Protein AF-A0A537R650-F1 (afdb_monomer)

Mean predicted aligned error: 12.52 Å

Foldseek 3Di:
DDDDPDDDQPDPVSVPDPDPDDPPPDPDVVCVDPVNVVVVVVVVVVVVVVVVVVVCVVVLVCLLPDDFPDP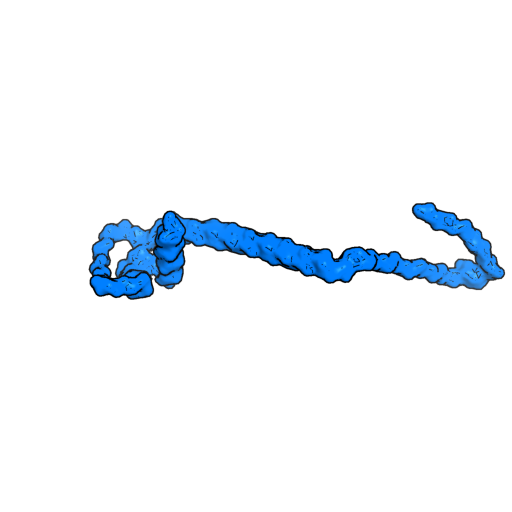DDDDFDDDPPDDLQSVLVSCVVVRVHDPCSPSSVVNVVVVVVD

pLDDT: mean 83.57, std 11.67, range [43.47, 98.38]

Sequence (114 aa):
MSERPPISPRSPRAALEPEQLPPPPKRSKRARNPFVVVGNAIITLILVLMIGAGGAYIYGKQKIEAPGPLQEERIVNIPARAGMTDIADALQREGVIDNNRWAFIGAVLALKAR

Radius of gyration: 33.85 Å; Cα contacts (8 Å, |Δi|>4): 39; chains: 1; bounding box: 56×43×91 Å

Solvent-accessible surface area (backbone atoms only — not comparable to full-atom values): 7302 Å² total; per-residue (Å²): 135,84,82,71,78,84,75,78,62,92,41,81,70,59,67,71,49,80,79,80,75,78,77,78,80,79,77,65,70,72,78,67,35,66,69,56,51,52,50,51,51,51,54,49,50,52,51,52,49,50,52,50,50,52,52,50,50,54,53,50,50,54,64,68,72,44,85,65,73,55,88,64,96,76,93,78,91,76,66,87,88,60,49,72,66,55,48,35,52,52,36,36,75,70,45,53,40,62,102,46,54,64,58,55,50,51,47,53,53,56,61,69,74,107

Structure (mmCIF, N/CA/C/O backbone):
data_AF-A0A537R650-F1
#
_entry.id   AF-A0A537R650-F1
#
loop_
_atom_site.group_PDB
_atom_site.id
_atom_site.type_symbol
_atom_site.label_atom_id
_atom_site.label_alt_id
_atom_site.label_comp_id
_atom_site.label_asym_id
_atom_site.label_entity_id
_atom_site.label_seq_id
_atom_site.pdbx_PDB_ins_code
_atom_site.Cartn_x
_atom_site.Cartn_y
_atom_site.Cartn_z
_atom_site.occupancy
_atom_site.B_iso_or_equiv
_atom_site.auth_seq_id
_atom_site.auth_comp_id
_atom_site.auth_asym_id
_atom_site.auth_atom_id
_atom_site.pdbx_PDB_model_num
ATOM 1 N N . MET A 1 1 ? 31.134 20.135 -37.425 1.00 43.47 1 MET A N 1
ATOM 2 C CA . MET A 1 1 ? 30.457 20.723 -38.596 1.00 43.47 1 MET A CA 1
ATOM 3 C C . MET A 1 1 ? 31.438 20.640 -39.745 1.00 43.47 1 MET A C 1
ATOM 5 O O . MET A 1 1 ? 32.418 21.365 -39.738 1.00 43.47 1 MET A O 1
ATOM 9 N N . SER A 1 2 ? 31.274 19.655 -40.626 1.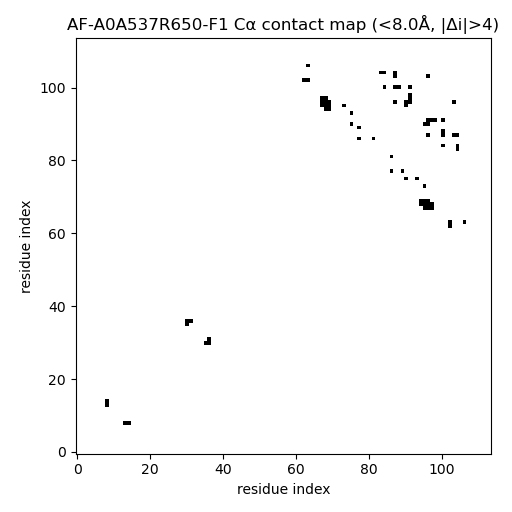00 47.06 2 SER A N 1
ATOM 10 C CA . SER A 1 2 ? 32.119 19.519 -41.814 1.00 47.06 2 SER A CA 1
ATOM 11 C C . SER A 1 2 ? 31.419 20.261 -42.942 1.00 47.06 2 SER A C 1
ATOM 13 O O . SER A 1 2 ? 30.506 19.710 -43.552 1.00 47.06 2 SER A O 1
ATOM 15 N N . GLU A 1 3 ? 31.782 21.522 -43.160 1.00 52.34 3 GLU A N 1
ATOM 16 C CA . GLU A 1 3 ? 31.352 22.251 -44.351 1.00 52.34 3 GLU A CA 1
ATOM 17 C C . GLU A 1 3 ? 31.948 21.544 -45.572 1.00 52.34 3 GLU A C 1
AT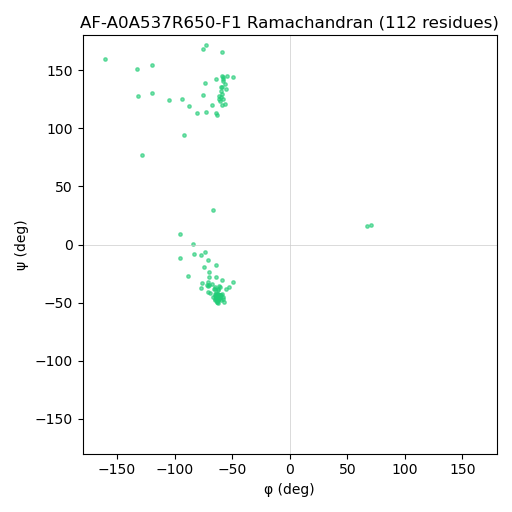OM 19 O O . GLU A 1 3 ? 33.166 21.474 -45.747 1.00 52.34 3 GLU A O 1
ATOM 24 N N . ARG A 1 4 ? 31.084 20.920 -46.380 1.00 61.16 4 ARG A N 1
ATOM 25 C CA . ARG A 1 4 ? 31.475 20.448 -47.709 1.00 61.16 4 ARG A CA 1
ATOM 26 C C . ARG A 1 4 ? 31.605 21.677 -48.615 1.00 61.16 4 ARG A C 1
ATOM 28 O O . ARG A 1 4 ? 30.753 22.559 -48.517 1.00 61.16 4 ARG A O 1
ATOM 35 N N . PRO A 1 5 ? 32.627 21.744 -49.486 1.00 65.38 5 PRO A N 1
ATOM 36 C CA . PRO A 1 5 ? 32.782 22.875 -50.388 1.00 65.38 5 PRO A CA 1
ATOM 37 C C . PRO A 1 5 ? 31.532 23.027 -51.271 1.00 65.38 5 PRO A C 1
ATOM 39 O O . PRO A 1 5 ? 30.952 22.003 -51.652 1.00 65.38 5 PRO A O 1
ATOM 42 N N . PRO A 1 6 ? 31.114 24.263 -51.606 1.00 66.19 6 PRO A N 1
ATOM 43 C CA . PRO A 1 6 ? 29.952 24.484 -52.452 1.00 66.19 6 PRO A CA 1
ATOM 44 C C . PRO A 1 6 ? 30.170 23.802 -53.803 1.00 66.19 6 PRO A C 1
ATOM 46 O O . PRO A 1 6 ? 31.133 24.082 -54.519 1.00 66.19 6 PRO A O 1
ATOM 49 N N . ILE A 1 7 ? 29.283 22.865 -54.133 1.00 64.56 7 ILE A N 1
ATOM 50 C CA . ILE A 1 7 ? 29.311 22.146 -55.402 1.00 64.56 7 ILE A CA 1
ATOM 51 C C . ILE A 1 7 ? 28.856 23.155 -56.455 1.00 64.56 7 ILE A C 1
ATOM 53 O O . ILE A 1 7 ? 27.714 23.609 -56.408 1.00 64.56 7 ILE A O 1
ATOM 57 N N . SER A 1 8 ? 29.730 23.554 -57.385 1.00 67.88 8 SER A N 1
ATOM 58 C CA . SER A 1 8 ? 29.302 24.464 -58.450 1.00 67.88 8 SER A CA 1
ATOM 59 C C . SER A 1 8 ? 28.175 23.787 -59.242 1.00 67.88 8 SER A C 1
ATOM 61 O O . SER A 1 8 ? 28.371 22.647 -59.688 1.00 67.88 8 SER A O 1
ATOM 63 N N . PRO A 1 9 ? 27.012 24.431 -59.431 1.00 63.75 9 PRO A N 1
ATOM 64 C CA . PRO A 1 9 ? 25.893 23.800 -60.110 1.00 63.75 9 PRO A CA 1
ATOM 65 C C . PRO A 1 9 ? 26.300 23.444 -61.541 1.00 63.75 9 PRO A C 1
ATOM 67 O O . PRO A 1 9 ? 26.752 24.289 -62.311 1.00 63.75 9 PRO A O 1
ATOM 70 N N . ARG A 1 10 ? 26.136 22.167 -61.904 1.00 66.12 10 ARG A N 1
ATOM 71 C CA . ARG A 1 10 ? 26.517 21.636 -63.224 1.00 66.12 10 ARG A CA 1
ATOM 72 C C . ARG A 1 10 ? 25.704 22.265 -64.368 1.00 66.12 10 ARG A C 1
ATOM 74 O O . ARG A 1 10 ? 26.104 22.155 -65.521 1.00 66.12 10 ARG A O 1
ATOM 81 N N . SER A 1 11 ? 24.560 22.893 -64.059 1.00 76.56 11 SER A N 1
ATOM 82 C CA . SER A 1 11 ? 23.732 23.654 -65.004 1.00 76.56 11 SER A CA 1
ATOM 83 C C . SER A 1 11 ? 22.774 24.638 -64.295 1.00 76.56 11 SER A C 1
ATOM 85 O O . SER A 1 11 ? 22.438 24.412 -63.130 1.00 76.56 11 SER A O 1
ATOM 87 N N . PRO A 1 12 ? 22.256 25.678 -64.986 1.00 72.62 12 PRO A N 1
ATOM 88 C CA . PRO A 1 12 ? 21.261 26.613 -64.438 1.00 72.62 12 PRO A CA 1
ATOM 89 C C . PRO A 1 12 ? 19.965 25.938 -63.974 1.00 72.62 12 PRO A C 1
ATOM 91 O O . PRO A 1 12 ? 19.334 26.385 -63.024 1.00 72.62 12 PRO A O 1
ATOM 94 N N . ARG A 1 13 ? 19.584 24.827 -64.619 1.00 70.94 13 ARG A N 1
ATOM 95 C CA . ARG A 1 13 ? 18.411 24.035 -64.230 1.00 70.94 13 ARG A CA 1
ATOM 96 C C . ARG A 1 13 ? 18.645 23.286 -62.917 1.00 70.94 13 ARG A C 1
ATOM 98 O O . ARG A 1 13 ? 17.742 23.223 -62.098 1.00 70.94 13 ARG A O 1
ATOM 105 N N . ALA A 1 14 ? 19.870 22.810 -62.689 1.00 68.69 14 ALA A N 1
ATOM 106 C CA . ALA A 1 14 ? 20.256 22.132 -61.451 1.00 68.69 14 ALA A CA 1
ATOM 107 C C . ALA A 1 14 ? 20.329 23.076 -60.237 1.00 68.69 14 ALA A C 1
ATOM 109 O O . ALA A 1 14 ? 20.184 22.622 -59.112 1.00 68.69 14 ALA A O 1
ATOM 110 N N . ALA A 1 15 ? 20.528 24.383 -60.445 1.00 68.69 15 ALA A N 1
ATOM 111 C CA . ALA A 1 15 ? 20.492 25.373 -59.363 1.00 68.69 15 ALA A CA 1
ATOM 112 C C . ALA A 1 15 ? 19.064 25.685 -58.869 1.00 68.69 15 ALA A C 1
ATOM 114 O O . ALA A 1 15 ? 18.898 26.229 -57.782 1.00 68.69 15 ALA A O 1
ATOM 115 N N . LEU A 1 16 ? 18.044 25.367 -59.678 1.00 68.50 16 LEU A N 1
ATOM 116 C CA . LEU A 1 16 ? 16.627 25.575 -59.357 1.00 68.50 16 LEU A CA 1
ATOM 117 C C . LEU A 1 16 ? 15.965 24.325 -58.766 1.00 68.50 16 LEU A C 1
ATOM 119 O O . LEU A 1 16 ? 14.836 24.400 -58.282 1.00 68.50 16 LEU A O 1
ATOM 123 N N . GLU A 1 17 ? 16.638 23.176 -58.823 1.00 77.06 17 GLU A N 1
ATOM 124 C CA . GLU A 1 17 ? 16.153 21.958 -58.187 1.00 77.06 17 GLU A CA 1
ATOM 125 C C . GLU A 1 17 ? 16.375 22.056 -56.670 1.00 77.06 17 GLU A C 1
ATOM 127 O O . GLU A 1 17 ? 17.488 22.362 -56.236 1.00 77.06 17 GLU A O 1
ATOM 132 N N . PRO A 1 18 ? 15.338 21.810 -55.844 1.00 74.75 18 PRO A N 1
ATOM 133 C CA . PRO A 1 18 ? 15.498 21.767 -54.399 1.00 74.75 18 PRO A CA 1
ATOM 134 C C . PRO A 1 18 ? 16.561 20.733 -54.021 1.00 74.75 18 PRO A C 1
ATOM 136 O O . PRO A 1 18 ? 16.426 19.549 -54.341 1.00 74.75 18 PRO A O 1
ATOM 139 N N . GLU A 1 19 ? 17.616 21.176 -53.337 1.00 72.12 19 GLU A N 1
ATOM 140 C CA . GLU A 1 19 ? 18.665 20.282 -52.858 1.00 72.12 19 GLU A CA 1
ATOM 141 C C . GLU A 1 19 ? 18.047 19.262 -51.890 1.00 72.12 19 GLU A C 1
ATOM 143 O O . GLU A 1 19 ? 17.378 19.621 -50.916 1.00 72.12 19 GLU A O 1
ATOM 148 N N . GLN A 1 20 ? 18.222 17.968 -52.177 1.00 73.06 20 GLN A N 1
ATOM 149 C CA . GLN A 1 20 ? 17.717 16.917 -51.299 1.00 73.06 20 GLN A CA 1
ATOM 150 C C . GLN A 1 20 ? 18.442 17.007 -49.959 1.00 73.06 20 GLN A C 1
ATOM 152 O O . GLN A 1 20 ? 19.643 16.747 -49.865 1.00 73.06 20 GLN A O 1
ATOM 157 N N . LEU A 1 21 ? 17.691 17.363 -48.916 1.00 76.12 21 LEU A N 1
ATOM 158 C CA . LEU A 1 21 ? 18.210 17.394 -47.557 1.00 76.12 21 LEU A CA 1
ATOM 159 C C . LEU A 1 21 ? 18.786 16.016 -47.197 1.00 76.12 21 LEU A C 1
ATOM 161 O O . LEU A 1 21 ? 18.169 14.988 -47.508 1.00 76.12 21 LEU A O 1
ATOM 165 N N . PRO A 1 22 ? 19.949 15.962 -46.524 1.00 76.94 22 PRO A N 1
ATOM 166 C CA . PRO A 1 22 ? 20.491 14.698 -46.062 1.00 76.94 22 PRO A CA 1
ATOM 167 C C . PRO A 1 22 ? 19.470 14.007 -45.145 1.00 76.94 22 PRO A C 1
ATOM 169 O O . PRO A 1 22 ? 18.814 14.675 -44.338 1.00 76.94 22 PRO A O 1
ATOM 172 N N . PRO A 1 23 ? 19.321 12.672 -45.242 1.00 79.00 23 PRO A N 1
ATOM 173 C CA . PRO A 1 23 ? 18.388 11.947 -44.396 1.00 79.00 23 PRO A CA 1
ATOM 174 C C . PRO A 1 23 ? 18.738 12.173 -42.917 1.00 79.00 23 PRO A C 1
ATOM 176 O O . PRO A 1 23 ? 19.925 12.269 -42.577 1.00 79.00 23 PRO A O 1
ATOM 179 N N . PRO A 1 24 ? 17.732 12.236 -42.024 1.00 80.75 24 PRO A N 1
ATOM 180 C CA . PRO A 1 24 ? 17.961 12.486 -40.610 1.00 80.75 24 PRO A CA 1
ATOM 181 C C . PRO A 1 24 ? 18.957 11.471 -40.029 1.00 80.75 24 PRO A C 1
ATOM 183 O O . PRO A 1 24 ? 18.972 10.301 -40.440 1.00 80.75 24 PRO A O 1
ATOM 186 N N . PRO A 1 25 ? 19.801 11.895 -39.070 1.00 80.19 25 PRO A N 1
ATOM 187 C CA . PRO A 1 25 ? 20.816 11.028 -38.494 1.00 80.19 25 PRO A CA 1
ATOM 188 C C . PRO A 1 25 ? 20.167 9.761 -37.934 1.00 80.19 25 PRO A C 1
ATOM 190 O O . PRO A 1 25 ? 19.154 9.804 -37.230 1.00 80.19 25 PRO A O 1
ATOM 193 N N . LYS A 1 26 ? 20.761 8.604 -38.249 1.00 75.81 26 LYS A N 1
ATOM 194 C CA . LYS A 1 26 ? 20.277 7.311 -37.753 1.00 75.81 26 LYS A CA 1
ATOM 195 C C . LYS A 1 26 ? 20.279 7.337 -36.222 1.00 75.81 26 LYS A C 1
ATOM 197 O O . LYS A 1 26 ? 21.319 7.587 -35.613 1.00 75.81 26 LYS A O 1
ATOM 202 N N . ARG A 1 27 ? 19.127 7.046 -35.604 1.00 72.69 27 ARG A N 1
ATOM 203 C CA . ARG A 1 27 ? 19.010 6.897 -34.142 1.00 72.69 27 ARG A CA 1
ATOM 204 C C . ARG A 1 27 ? 20.093 5.956 -33.604 1.00 72.69 27 ARG A C 1
ATOM 206 O O . ARG A 1 27 ? 20.457 4.969 -34.250 1.00 72.69 27 ARG A O 1
ATOM 213 N N . SER A 1 28 ? 20.596 6.257 -32.408 1.00 72.19 28 SER A N 1
ATOM 214 C CA . SER A 1 28 ? 21.723 5.539 -31.815 1.00 72.19 28 SER A CA 1
ATOM 215 C C . SER A 1 28 ? 21.399 4.052 -31.601 1.00 72.19 28 SER A C 1
ATOM 217 O O . SER A 1 28 ? 20.401 3.683 -30.983 1.00 72.19 28 SER A O 1
ATOM 219 N N . LYS A 1 29 ? 22.269 3.162 -32.100 1.00 67.00 29 LYS A N 1
ATOM 220 C CA . LYS A 1 29 ? 22.122 1.703 -31.916 1.00 67.00 29 LYS A CA 1
ATOM 221 C C . LYS A 1 29 ? 22.226 1.295 -30.439 1.00 67.00 29 LYS A C 1
ATOM 223 O O . LYS A 1 29 ? 21.603 0.324 -30.029 1.00 67.00 29 LYS A O 1
ATOM 228 N N . ARG A 1 30 ? 22.967 2.071 -29.636 1.00 62.94 30 ARG A N 1
ATOM 229 C CA . ARG A 1 30 ? 23.187 1.837 -28.199 1.00 62.94 30 ARG A CA 1
ATOM 230 C C . ARG A 1 30 ? 21.915 2.011 -27.363 1.00 62.94 30 ARG A C 1
ATOM 232 O O . ARG A 1 30 ? 21.713 1.246 -26.429 1.00 62.94 30 ARG A O 1
ATOM 239 N N . ALA A 1 31 ? 21.032 2.940 -27.741 1.00 61.25 31 ALA A N 1
ATOM 240 C CA . ALA A 1 31 ? 19.727 3.116 -27.095 1.00 61.25 31 ALA A CA 1
ATOM 241 C C . ALA A 1 31 ? 18.740 1.968 -27.395 1.00 61.25 31 ALA A C 1
ATOM 243 O O . ALA A 1 31 ? 17.727 1.838 -26.720 1.00 61.25 31 ALA A O 1
ATOM 244 N N . ARG A 1 32 ? 19.039 1.115 -28.387 1.00 67.19 32 ARG A N 1
ATOM 245 C CA . ARG A 1 32 ? 18.275 -0.099 -28.724 1.00 67.19 32 ARG A CA 1
ATOM 246 C C . ARG A 1 32 ? 18.839 -1.375 -28.089 1.00 67.19 32 ARG A C 1
ATOM 248 O O . ARG A 1 32 ? 18.395 -2.461 -28.446 1.00 67.19 32 ARG A O 1
ATOM 255 N N . ASN A 1 33 ? 19.812 -1.270 -27.182 1.00 83.12 33 ASN A N 1
ATOM 256 C CA . ASN A 1 33 ? 20.319 -2.434 -26.460 1.00 83.12 33 ASN A CA 1
ATOM 257 C C . ASN A 1 33 ? 19.222 -2.975 -25.512 1.00 83.12 33 ASN A C 1
ATOM 259 O O . ASN A 1 33 ? 18.815 -2.231 -24.615 1.00 83.12 33 ASN A O 1
ATOM 263 N N . PRO A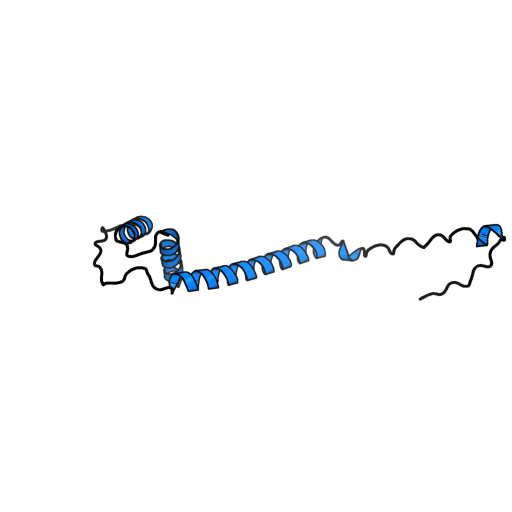 1 34 ? 18.769 -4.239 -25.658 1.00 85.88 34 PRO A N 1
ATOM 264 C CA . PRO A 1 34 ? 17.734 -4.830 -24.807 1.00 85.88 34 PRO A CA 1
ATOM 265 C C . PRO A 1 34 ? 18.036 -4.708 -23.312 1.00 85.88 34 PRO A C 1
ATOM 267 O O . PRO A 1 34 ? 17.136 -4.409 -22.537 1.00 85.88 34 PRO A O 1
ATOM 270 N N . PHE A 1 35 ? 19.305 -4.831 -22.910 1.00 89.50 35 PHE A N 1
ATOM 271 C CA . PHE A 1 35 ? 19.712 -4.665 -21.512 1.00 89.50 35 PHE A CA 1
ATOM 272 C C . PHE A 1 35 ? 19.437 -3.257 -20.977 1.00 89.50 35 PHE A C 1
ATOM 274 O O . PHE A 1 35 ? 19.010 -3.102 -19.837 1.00 89.50 35 PHE A O 1
ATOM 281 N N . VAL A 1 36 ? 19.638 -2.226 -21.803 1.00 88.94 36 VAL A N 1
ATOM 282 C CA . VAL A 1 36 ? 19.371 -0.829 -21.424 1.00 88.94 36 VAL A CA 1
ATOM 283 C C . VAL A 1 36 ? 17.866 -0.584 -21.330 1.00 88.94 36 VAL A C 1
ATOM 285 O O . VAL A 1 36 ? 17.409 0.066 -20.394 1.00 88.94 36 VAL A O 1
ATOM 288 N N . VAL A 1 37 ? 17.088 -1.135 -22.265 1.00 89.44 37 VAL A N 1
ATOM 289 C CA . VAL A 1 37 ? 15.623 -1.006 -22.269 1.00 89.44 37 VAL A CA 1
ATOM 290 C C . VAL A 1 37 ? 15.009 -1.702 -21.051 1.00 89.44 37 VAL A C 1
ATOM 292 O O . VAL A 1 37 ? 14.204 -1.098 -20.345 1.00 89.44 37 VAL A O 1
ATOM 295 N N . VAL A 1 38 ? 15.426 -2.940 -20.768 1.00 94.50 38 VAL A N 1
ATOM 296 C CA . VAL A 1 38 ? 14.966 -3.708 -19.601 1.00 94.50 38 VAL A CA 1
ATOM 297 C C . VAL A 1 38 ? 15.411 -3.038 -18.303 1.00 94.50 38 VAL A C 1
ATOM 299 O O . VAL A 1 38 ? 14.595 -2.866 -17.403 1.00 94.50 38 VAL A O 1
ATOM 302 N N . GLY A 1 39 ? 16.666 -2.586 -18.220 1.00 95.06 39 GLY A N 1
ATOM 303 C CA . GLY A 1 39 ? 17.171 -1.862 -17.053 1.00 95.06 39 GLY A CA 1
ATOM 304 C C . GLY A 1 39 ? 16.366 -0.594 -16.761 1.00 95.06 39 GLY A C 1
ATOM 305 O O . GLY A 1 39 ? 15.950 -0.381 -15.625 1.00 95.06 39 GLY A O 1
ATOM 306 N N . ASN A 1 40 ? 16.059 0.205 -17.788 1.00 94.81 40 ASN A N 1
ATOM 307 C CA . ASN A 1 40 ? 15.206 1.381 -17.632 1.00 94.81 40 ASN A CA 1
ATOM 308 C C . ASN A 1 40 ? 13.788 1.013 -17.164 1.00 94.81 40 ASN A C 1
ATOM 310 O O . ASN A 1 40 ? 13.245 1.679 -16.285 1.00 94.81 40 ASN A O 1
ATOM 314 N N . ALA A 1 41 ? 13.193 -0.048 -17.717 1.00 95.62 41 ALA A N 1
ATOM 315 C CA . ALA A 1 41 ? 11.870 -0.512 -17.303 1.00 95.62 41 ALA A CA 1
ATOM 316 C C . ALA A 1 41 ? 11.847 -0.956 -15.831 1.00 95.62 41 ALA A C 1
ATOM 318 O O . ALA A 1 41 ? 10.939 -0.572 -15.099 1.00 95.62 41 ALA A O 1
ATOM 319 N N . ILE A 1 42 ? 12.865 -1.69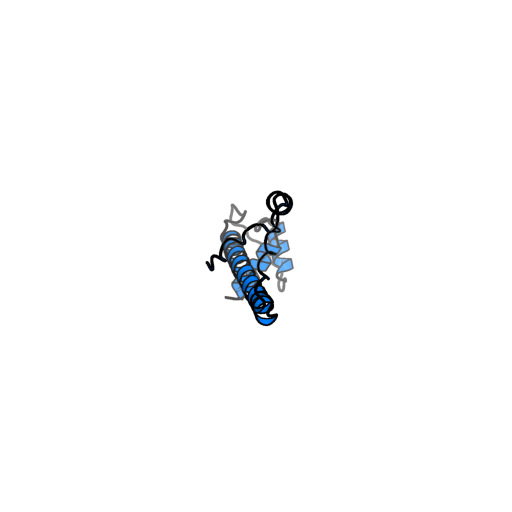4 -15.376 1.00 97.69 42 ILE A N 1
ATOM 320 C CA . ILE A 1 42 ? 12.996 -2.124 -13.976 1.00 97.69 42 ILE A CA 1
ATOM 321 C C . ILE A 1 42 ? 13.136 -0.914 -13.050 1.00 97.69 42 ILE A C 1
ATOM 323 O O . ILE A 1 42 ? 12.403 -0.811 -12.071 1.00 97.69 42 ILE A O 1
ATOM 327 N N . ILE A 1 43 ? 14.033 0.023 -13.369 1.00 97.25 43 ILE A N 1
ATOM 328 C CA . ILE A 1 43 ? 14.228 1.236 -12.559 1.00 97.25 43 ILE A CA 1
ATOM 329 C C . ILE A 1 43 ? 12.932 2.051 -12.495 1.00 97.25 43 ILE A C 1
ATOM 331 O O . ILE A 1 43 ? 12.535 2.493 -11.419 1.00 97.25 43 ILE A O 1
ATOM 335 N N . THR A 1 44 ? 12.240 2.204 -13.627 1.00 97.50 44 THR A N 1
ATOM 336 C CA . THR A 1 44 ? 10.952 2.909 -13.688 1.00 97.50 44 THR A CA 1
ATOM 337 C C . THR A 1 44 ? 9.901 2.209 -12.828 1.00 97.50 44 THR A C 1
ATOM 339 O O . THR A 1 44 ? 9.194 2.870 -12.074 1.00 97.50 44 THR A O 1
ATOM 342 N N . LEU A 1 45 ? 9.819 0.877 -12.883 1.00 98.12 45 LEU A N 1
ATOM 343 C CA . LEU A 1 45 ? 8.886 0.102 -12.067 1.00 98.12 45 LEU A CA 1
ATOM 344 C C . LEU A 1 45 ? 9.175 0.266 -10.572 1.00 98.12 45 LEU A C 1
ATOM 346 O O . LEU A 1 45 ? 8.257 0.528 -9.801 1.00 98.12 45 LEU A O 1
ATOM 350 N N . ILE A 1 46 ? 10.442 0.160 -10.165 1.00 98.31 46 ILE A N 1
ATOM 351 C CA . ILE A 1 46 ? 10.859 0.361 -8.771 1.00 98.31 46 ILE A CA 1
ATOM 352 C C . ILE A 1 46 ? 10.499 1.772 -8.304 1.00 98.31 46 ILE A C 1
ATOM 354 O O . ILE A 1 46 ? 9.972 1.931 -7.206 1.00 98.31 46 ILE A O 1
ATOM 358 N N . LEU A 1 47 ? 10.736 2.790 -9.134 1.00 98.19 47 LEU A N 1
ATOM 359 C CA . LEU A 1 47 ? 10.384 4.170 -8.812 1.00 98.19 47 LEU A CA 1
ATOM 360 C C . LEU A 1 47 ? 8.871 4.336 -8.614 1.00 98.19 47 LEU A C 1
ATOM 362 O O . LEU A 1 47 ? 8.444 4.940 -7.632 1.00 98.19 47 LEU A O 1
ATOM 366 N N . VAL A 1 48 ? 8.055 3.764 -9.504 1.00 98.38 48 VAL A N 1
ATOM 367 C CA . VAL A 1 48 ? 6.590 3.781 -9.373 1.00 98.38 48 VAL A CA 1
ATOM 368 C C . VAL A 1 48 ? 6.147 3.077 -8.090 1.00 98.38 48 VAL A C 1
ATOM 370 O O . VAL A 1 48 ? 5.305 3.607 -7.369 1.00 98.38 48 VAL A O 1
ATOM 373 N N . LEU A 1 49 ? 6.740 1.925 -7.765 1.00 98.31 49 LEU A N 1
ATOM 374 C CA . LEU A 1 49 ? 6.443 1.199 -6.529 1.00 98.31 49 LEU A CA 1
ATOM 375 C C . LEU A 1 49 ? 6.846 1.991 -5.282 1.00 98.31 49 LEU A C 1
ATOM 377 O O . LEU A 1 49 ? 6.072 2.034 -4.334 1.00 98.31 49 LEU A O 1
ATOM 381 N N . MET A 1 50 ? 8.006 2.652 -5.282 1.00 98.00 50 MET A N 1
ATOM 382 C CA . MET A 1 50 ? 8.448 3.520 -4.183 1.00 98.00 50 MET A CA 1
ATOM 383 C C . MET A 1 50 ? 7.465 4.668 -3.943 1.00 98.00 50 MET A C 1
ATOM 385 O O . MET A 1 50 ? 7.059 4.906 -2.807 1.00 98.00 50 MET A O 1
ATOM 389 N N . ILE A 1 51 ? 7.049 5.358 -5.010 1.00 98.06 51 ILE A N 1
ATOM 390 C CA . ILE A 1 51 ? 6.082 6.459 -4.921 1.00 98.06 51 ILE A CA 1
ATOM 391 C C . ILE A 1 51 ? 4.726 5.936 -4.438 1.00 98.06 51 ILE A C 1
ATOM 393 O O . ILE A 1 51 ? 4.134 6.513 -3.527 1.00 98.06 51 ILE A O 1
ATOM 397 N N . GLY A 1 52 ? 4.250 4.825 -5.006 1.00 97.75 52 GLY A N 1
ATOM 398 C CA . GLY A 1 52 ? 2.992 4.196 -4.610 1.00 97.75 52 GLY A CA 1
ATOM 399 C C . GLY A 1 52 ? 2.997 3.747 -3.149 1.00 97.75 52 GLY A C 1
ATOM 400 O O . GLY A 1 52 ? 2.060 4.048 -2.415 1.00 97.75 52 GLY A O 1
ATOM 401 N N . ALA A 1 53 ? 4.072 3.097 -2.701 1.00 96.06 53 ALA A N 1
ATOM 402 C CA . ALA A 1 53 ? 4.243 2.664 -1.318 1.00 96.06 53 ALA A CA 1
ATOM 403 C C . ALA A 1 53 ? 4.318 3.856 -0.355 1.00 96.06 53 ALA A C 1
ATOM 405 O O . ALA A 1 53 ? 3.638 3.852 0.669 1.00 96.06 53 ALA A O 1
ATOM 406 N N . GLY A 1 54 ? 5.081 4.900 -0.696 1.00 95.81 54 GLY A N 1
ATOM 407 C CA . GLY A 1 54 ? 5.160 6.124 0.102 1.00 95.81 54 GLY A CA 1
ATOM 408 C C . GLY A 1 54 ? 3.807 6.831 0.224 1.00 95.81 54 GLY A C 1
ATOM 409 O O . GLY A 1 54 ? 3.396 7.195 1.326 1.00 95.81 54 GLY A O 1
ATOM 410 N N . GLY A 1 55 ? 3.074 6.960 -0.886 1.00 96.12 55 GLY A N 1
ATOM 411 C CA . GLY A 1 55 ? 1.728 7.533 -0.897 1.00 96.12 55 GLY A CA 1
ATOM 412 C C . GLY A 1 55 ? 0.731 6.712 -0.077 1.00 96.12 55 GLY A C 1
ATOM 413 O O . GLY A 1 55 ? 0.009 7.268 0.750 1.00 96.12 55 GLY A O 1
ATOM 414 N N . ALA A 1 56 ? 0.734 5.387 -0.245 1.00 91.56 56 ALA A N 1
ATOM 415 C CA . ALA A 1 56 ? -0.109 4.480 0.531 1.00 91.56 56 ALA A CA 1
ATOM 416 C C . ALA A 1 56 ? 0.216 4.532 2.032 1.00 91.56 56 ALA A C 1
ATOM 418 O O . ALA A 1 56 ? -0.701 4.525 2.849 1.00 91.56 56 ALA A O 1
ATOM 419 N N . TYR A 1 57 ? 1.496 4.636 2.399 1.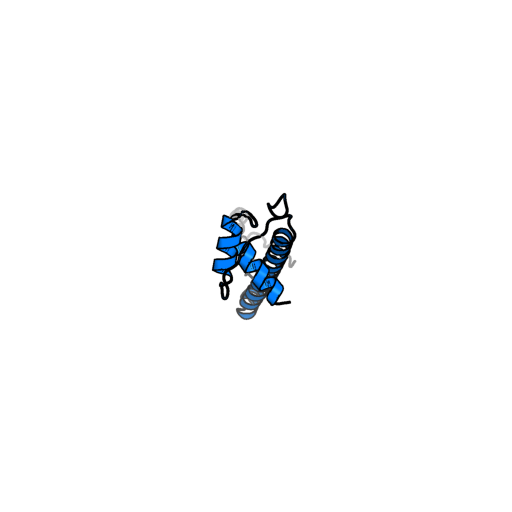00 90.94 57 TYR A N 1
ATOM 420 C CA . TYR A 1 57 ? 1.932 4.763 3.789 1.00 90.94 57 TYR A CA 1
ATOM 421 C C . TYR A 1 57 ? 1.423 6.057 4.433 1.00 90.94 57 TYR A C 1
ATOM 423 O O . TYR A 1 57 ? 0.845 6.016 5.516 1.00 90.94 57 TYR A O 1
ATOM 431 N N . ILE A 1 58 ? 1.581 7.199 3.755 1.00 91.75 58 ILE A N 1
ATOM 432 C CA . ILE A 1 58 ? 1.091 8.493 4.252 1.00 91.75 58 ILE A CA 1
ATOM 433 C C . ILE A 1 58 ? -0.434 8.470 4.401 1.00 91.75 58 ILE A C 1
ATOM 435 O O . ILE A 1 58 ? -0.956 8.842 5.451 1.00 91.75 58 ILE A O 1
ATOM 439 N N . TYR A 1 59 ? -1.145 7.989 3.378 1.00 90.06 59 TYR A N 1
ATOM 440 C CA . TYR A 1 59 ? -2.603 7.890 3.398 1.00 90.06 59 TYR A CA 1
ATOM 441 C C . TYR A 1 59 ? -3.106 6.955 4.506 1.00 90.06 59 TYR A C 1
ATOM 443 O O . TYR A 1 59 ? -4.015 7.306 5.257 1.00 90.06 59 TYR A O 1
ATOM 451 N N . GLY A 1 60 ? -2.494 5.775 4.635 1.00 87.31 60 GLY A N 1
ATOM 452 C CA . GLY A 1 60 ? -2.826 4.799 5.667 1.00 87.31 60 GLY A CA 1
ATOM 453 C C . GLY A 1 60 ? -2.596 5.357 7.068 1.00 87.31 60 GLY A C 1
ATOM 454 O O . GLY A 1 60 ? -3.493 5.283 7.904 1.00 87.31 60 GLY A O 1
ATOM 455 N N . LYS A 1 61 ? -1.442 5.997 7.303 1.00 87.25 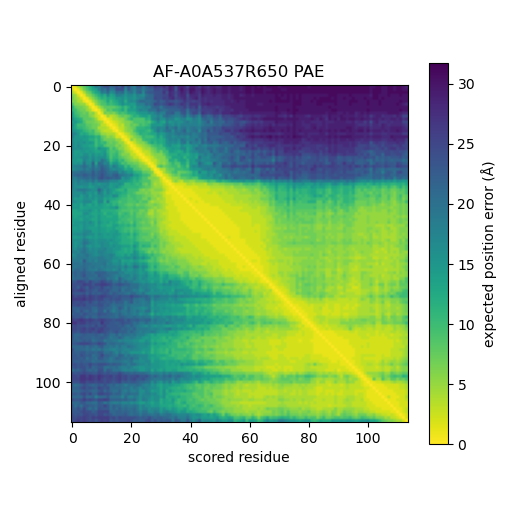61 LYS A N 1
ATOM 456 C CA . LYS A 1 61 ? -1.135 6.660 8.576 1.00 87.25 61 LYS A CA 1
ATOM 457 C C . LYS A 1 61 ? -2.191 7.711 8.923 1.00 87.25 61 LYS A C 1
ATOM 459 O O . LYS A 1 61 ? -2.748 7.676 10.015 1.00 87.25 61 LYS A O 1
ATOM 464 N N . GLN A 1 62 ? -2.523 8.587 7.975 1.00 87.50 62 GLN A N 1
ATOM 465 C CA . GLN A 1 62 ? -3.527 9.630 8.182 1.00 87.50 62 GLN A CA 1
ATOM 466 C C . GLN A 1 62 ? -4.908 9.054 8.517 1.00 87.50 62 GLN A C 1
ATOM 468 O O . GLN A 1 62 ? -5.628 9.624 9.330 1.00 87.50 62 GLN A O 1
ATOM 473 N N . LYS A 1 63 ? -5.289 7.926 7.907 1.00 84.88 63 LYS A N 1
ATOM 474 C CA . LYS A 1 63 ? -6.571 7.266 8.179 1.00 84.88 63 LYS A CA 1
ATOM 475 C C . LYS A 1 63 ? -6.634 6.580 9.540 1.00 84.88 63 LYS A C 1
ATOM 477 O O . LYS A 1 63 ? -7.706 6.569 10.130 1.00 84.88 63 LYS A O 1
ATOM 482 N N . ILE A 1 64 ? -5.529 6.012 10.019 1.00 83.50 64 ILE A N 1
ATOM 483 C CA . ILE A 1 64 ? -5.470 5.321 11.318 1.00 83.50 64 ILE A CA 1
ATOM 484 C C . ILE A 1 64 ? -5.407 6.324 12.475 1.00 83.50 64 ILE A C 1
ATOM 486 O O . ILE A 1 64 ? -6.005 6.088 13.518 1.00 83.50 64 ILE A O 1
ATOM 490 N N . GLU A 1 65 ? -4.690 7.434 12.296 1.00 85.69 65 GLU A N 1
ATOM 491 C CA . GLU A 1 65 ? -4.540 8.483 13.317 1.00 85.69 65 GLU A CA 1
ATOM 492 C C . GLU A 1 65 ? -5.710 9.479 13.339 1.00 85.69 65 GLU A C 1
ATOM 494 O O . GLU A 1 65 ? -5.778 10.332 14.224 1.00 85.69 65 GLU A O 1
ATOM 499 N N . ALA A 1 66 ? -6.625 9.401 12.369 1.00 85.19 66 ALA A N 1
ATOM 500 C CA . ALA A 1 66 ? -7.802 10.255 12.337 1.00 85.19 66 ALA A CA 1
ATOM 501 C C . ALA A 1 66 ? -8.712 9.984 13.551 1.00 85.19 66 ALA A C 1
ATOM 503 O O . ALA A 1 66 ? -8.877 8.828 13.949 1.00 85.19 66 ALA A O 1
ATOM 504 N N . PRO A 1 67 ? -9.339 11.029 14.123 1.00 85.94 67 PRO A N 1
ATOM 505 C CA . PRO A 1 67 ? -10.334 10.839 15.168 1.00 85.94 67 PRO A CA 1
ATOM 506 C C . PRO A 1 67 ? -11.491 9.989 14.635 1.00 85.94 67 PRO A C 1
ATOM 508 O O . PRO A 1 67 ? -12.001 10.234 13.540 1.00 85.94 67 PRO A O 1
ATOM 511 N N . GLY A 1 68 ? -11.875 8.977 15.412 1.00 83.62 68 GLY A N 1
ATOM 512 C CA . GLY A 1 68 ? -13.009 8.115 15.098 1.00 83.62 68 GLY A CA 1
ATOM 513 C C . GLY A 1 68 ? -14.359 8.816 15.304 1.00 83.62 68 GLY A C 1
ATOM 514 O O . GLY A 1 68 ? -14.412 9.907 15.871 1.00 83.62 68 GLY A O 1
ATOM 515 N N . PRO A 1 69 ? -15.467 8.182 14.886 1.00 87.88 69 PRO A N 1
ATOM 516 C CA . PRO A 1 69 ? -16.814 8.763 14.956 1.00 87.88 69 PRO A CA 1
ATOM 517 C C . PRO A 1 69 ? -17.405 8.815 16.375 1.00 87.88 69 PRO A C 1
ATOM 519 O O . PRO A 1 69 ? -18.495 9.353 16.575 1.00 87.88 69 PRO A O 1
ATOM 522 N N . LEU A 1 70 ? -16.723 8.222 17.357 1.00 89.38 70 LEU A N 1
ATOM 523 C CA . LEU A 1 70 ? -17.244 8.028 18.699 1.00 89.38 70 LEU A CA 1
ATOM 524 C C . LEU A 1 70 ? -17.115 9.308 19.542 1.00 89.38 70 LEU A C 1
ATOM 526 O O . LEU A 1 70 ? -16.011 9.719 19.889 1.00 89.38 70 LEU A O 1
ATOM 530 N N . GLN A 1 71 ? -18.254 9.908 19.892 1.00 87.25 71 GLN A N 1
ATOM 531 C CA . GLN A 1 71 ? -18.315 11.160 20.662 1.00 87.25 71 GLN A CA 1
ATOM 532 C C . GLN A 1 71 ? -18.321 10.946 22.180 1.00 87.25 71 GLN A C 1
ATOM 534 O O . GLN A 1 71 ? -17.900 11.819 22.935 1.00 87.25 71 GLN A O 1
ATOM 539 N N . GLU A 1 72 ? -18.809 9.790 22.626 1.00 88.31 72 GLU A N 1
ATOM 540 C CA . GLU A 1 72 ? -18.974 9.436 24.035 1.00 88.31 72 GLU A CA 1
ATOM 541 C C . GLU A 1 72 ? -18.420 8.035 24.285 1.00 88.31 72 GLU A C 1
ATOM 543 O O . GLU A 1 72 ? -18.425 7.183 23.396 1.00 88.31 72 GLU A O 1
ATOM 548 N N . GLU A 1 73 ? -17.950 7.778 25.503 1.00 88.56 73 GLU A N 1
ATOM 549 C CA . GLU A 1 73 ? -17.435 6.463 25.873 1.00 88.56 73 GLU A CA 1
ATOM 550 C C . GLU A 1 73 ? -18.511 5.378 25.689 1.00 88.56 73 GLU A C 1
ATOM 552 O O . GLU A 1 73 ? -19.645 5.502 26.154 1.00 88.56 73 GLU A O 1
ATOM 557 N N . ARG A 1 74 ? -18.151 4.292 24.996 1.00 88.81 74 ARG A N 1
ATOM 558 C CA . ARG A 1 74 ? -19.066 3.200 24.648 1.00 88.81 74 ARG A CA 1
ATOM 559 C C . ARG A 1 74 ? -18.441 1.859 24.993 1.00 88.81 74 ARG A C 1
ATOM 561 O O . ARG A 1 74 ? -17.344 1.538 24.544 1.00 88.81 74 ARG A O 1
ATOM 568 N N . ILE A 1 75 ? -19.182 1.047 25.741 1.00 91.56 75 ILE A N 1
ATOM 569 C CA . ILE A 1 75 ? -18.803 -0.331 26.060 1.00 91.56 75 ILE A CA 1
ATOM 570 C C . ILE A 1 75 ? -19.444 -1.262 25.030 1.00 91.56 75 ILE A C 1
ATOM 572 O O . ILE A 1 75 ? -20.662 -1.257 24.861 1.00 91.56 75 ILE A O 1
ATOM 576 N N . VAL A 1 76 ? -18.625 -2.080 24.365 1.00 91.06 76 VAL A N 1
ATOM 577 C CA . VAL A 1 76 ? -19.074 -3.084 23.388 1.00 91.06 76 VAL A CA 1
ATOM 578 C C . VAL A 1 76 ? -18.660 -4.473 23.854 1.00 91.06 76 VAL A C 1
ATOM 580 O O . VAL A 1 76 ? -17.502 -4.704 24.199 1.00 91.06 76 VAL A O 1
ATOM 583 N N . ASN A 1 77 ? -19.604 -5.414 23.851 1.00 92.25 77 ASN A N 1
ATOM 584 C CA . ASN A 1 77 ? -19.332 -6.799 24.218 1.00 92.25 77 ASN A CA 1
ATOM 585 C C . ASN A 1 77 ? -18.876 -7.597 22.989 1.00 92.25 77 ASN A C 1
ATOM 587 O O . ASN A 1 77 ? -19.621 -7.723 22.016 1.00 92.25 77 ASN A O 1
ATOM 591 N N . ILE A 1 78 ? -17.658 -8.138 23.036 1.00 92.81 78 ILE A N 1
ATOM 592 C CA . ILE A 1 78 ? -17.074 -8.911 21.936 1.00 92.81 78 ILE A CA 1
ATOM 593 C C . ILE A 1 78 ? -17.099 -10.405 22.284 1.00 92.81 78 ILE A C 1
ATOM 595 O O . ILE A 1 78 ? -16.536 -10.794 23.310 1.00 92.81 78 ILE A O 1
ATOM 599 N N . PRO A 1 79 ? -17.702 -11.267 21.439 1.00 89.12 79 PRO A N 1
ATOM 600 C CA . PRO A 1 79 ? -17.738 -12.704 21.678 1.00 89.12 79 PRO A CA 1
ATOM 601 C C . PRO A 1 79 ? -16.338 -13.311 21.811 1.00 89.12 79 PRO A C 1
ATOM 603 O O . PRO A 1 79 ? -15.411 -12.972 21.070 1.00 89.12 79 PRO A O 1
ATOM 606 N N . ALA A 1 80 ? -16.191 -14.278 22.717 1.00 88.12 80 ALA A N 1
ATOM 607 C CA . ALA A 1 80 ? -14.951 -15.034 22.834 1.00 88.12 80 ALA A CA 1
ATOM 608 C C . ALA A 1 80 ? -14.644 -15.767 21.515 1.00 88.12 80 ALA A C 1
ATOM 610 O O . ALA A 1 80 ? -15.523 -16.406 20.938 1.00 88.12 80 ALA A O 1
ATOM 611 N N . ARG A 1 81 ? -13.379 -15.712 21.073 1.00 90.25 81 ARG A N 1
ATOM 612 C CA . ARG A 1 81 ? -12.887 -16.278 19.797 1.00 90.25 81 ARG A CA 1
ATOM 613 C C . ARG A 1 81 ? -13.423 -15.598 18.525 1.00 90.25 81 ARG A C 1
ATOM 615 O O . ARG A 1 81 ? -13.279 -16.173 17.450 1.00 90.25 81 ARG A O 1
ATOM 622 N N . ALA A 1 82 ? -13.994 -14.396 18.623 1.00 89.44 82 ALA A N 1
ATOM 623 C CA . ALA A 1 82 ? -14.363 -13.611 17.447 1.00 89.44 82 ALA A CA 1
ATOM 624 C C . ALA A 1 82 ? -13.140 -13.325 16.553 1.00 89.44 82 ALA A C 1
ATOM 626 O O . ALA A 1 82 ? -12.063 -12.971 17.046 1.00 89.44 82 ALA A O 1
ATOM 627 N N . GLY A 1 83 ? -13.304 -13.485 15.237 1.00 90.69 83 GLY A N 1
ATOM 628 C CA . GLY A 1 83 ? -12.276 -13.131 14.261 1.00 90.69 83 GLY A CA 1
ATOM 629 C C . GLY A 1 83 ? -12.182 -11.617 14.049 1.00 90.69 83 GLY A C 1
ATOM 630 O O . GLY A 1 83 ? -13.068 -10.864 14.444 1.00 90.69 83 GLY A O 1
ATOM 631 N N . MET A 1 84 ? -11.125 -11.148 13.373 1.00 90.75 84 MET A N 1
ATOM 632 C CA . MET A 1 84 ? -10.945 -9.711 13.085 1.00 90.75 84 MET A CA 1
ATOM 633 C C . MET A 1 84 ? -12.145 -9.109 12.342 1.00 90.75 84 MET A C 1
ATOM 635 O O . MET A 1 84 ? -12.539 -7.980 12.621 1.00 90.75 84 MET A O 1
ATOM 639 N N . THR A 1 85 ? -12.730 -9.868 11.415 1.00 90.62 85 THR A N 1
ATOM 640 C CA . THR A 1 85 ? -13.912 -9.469 10.647 1.00 90.62 85 THR A CA 1
ATOM 641 C C . THR A 1 85 ? -15.145 -9.341 11.537 1.00 90.62 85 THR A C 1
ATOM 643 O O . THR A 1 85 ? -15.839 -8.336 11.458 1.00 90.62 85 THR A O 1
ATOM 646 N N . ASP A 1 86 ? -15.375 -10.307 12.430 1.00 91.81 86 ASP A N 1
ATOM 647 C CA . ASP A 1 86 ? -16.529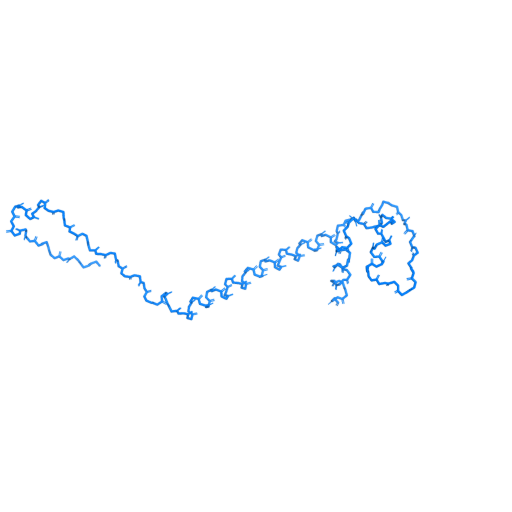 -10.296 13.339 1.00 91.81 86 ASP A CA 1
ATOM 648 C C . ASP A 1 86 ? -16.444 -9.134 14.334 1.00 91.81 86 ASP A C 1
ATOM 650 O O . ASP A 1 86 ? -17.450 -8.495 14.644 1.00 91.81 86 ASP A O 1
ATOM 654 N N . ILE A 1 87 ? -15.226 -8.840 14.806 1.00 92.88 87 ILE A N 1
ATOM 655 C CA . ILE A 1 87 ? -14.926 -7.683 15.655 1.00 92.88 87 ILE A CA 1
ATOM 656 C C . ILE A 1 87 ? -15.215 -6.387 14.897 1.00 92.88 87 ILE A C 1
ATOM 658 O O . ILE A 1 87 ? -15.915 -5.526 15.424 1.00 92.88 87 ILE A O 1
ATOM 662 N N . ALA A 1 88 ? -14.719 -6.254 13.663 1.00 92.19 88 ALA A N 1
ATOM 663 C CA . ALA A 1 88 ? -14.964 -5.074 12.839 1.00 92.19 88 ALA A CA 1
ATOM 664 C C . ALA A 1 88 ? -16.467 -4.851 12.626 1.00 92.19 88 ALA A C 1
ATOM 666 O O . ALA A 1 88 ? -16.966 -3.752 12.845 1.00 92.19 88 ALA A O 1
ATOM 667 N N . ASP A 1 89 ? -17.201 -5.906 12.275 1.00 92.12 89 ASP A N 1
ATOM 668 C CA . ASP A 1 89 ? -18.640 -5.829 12.042 1.00 92.12 89 ASP A CA 1
ATOM 669 C C . ASP A 1 89 ? -19.407 -5.480 13.331 1.00 92.12 89 ASP A C 1
ATOM 671 O O . ASP A 1 89 ? -20.365 -4.710 13.288 1.00 92.12 89 ASP A O 1
ATOM 675 N N . ALA A 1 90 ? -18.995 -6.006 14.491 1.00 92.31 90 ALA A N 1
ATOM 676 C CA . ALA A 1 90 ? -19.588 -5.645 15.779 1.00 92.31 90 ALA A CA 1
ATOM 677 C C . ALA A 1 90 ? -19.345 -4.169 16.129 1.00 92.31 90 ALA A C 1
ATOM 679 O O . ALA A 1 90 ? -20.289 -3.462 16.471 1.00 92.31 90 ALA A O 1
ATOM 680 N N . LEU A 1 91 ? -18.109 -3.687 15.981 1.00 92.00 91 LEU A N 1
ATOM 681 C CA . LEU A 1 91 ? -17.754 -2.290 16.240 1.00 92.00 91 LEU A CA 1
ATOM 682 C C . LEU A 1 91 ? -18.443 -1.326 15.267 1.00 92.00 91 LEU A C 1
ATOM 684 O O . LEU A 1 91 ? -18.844 -0.237 15.668 1.00 92.00 91 LEU A O 1
ATOM 688 N N . GLN A 1 92 ? -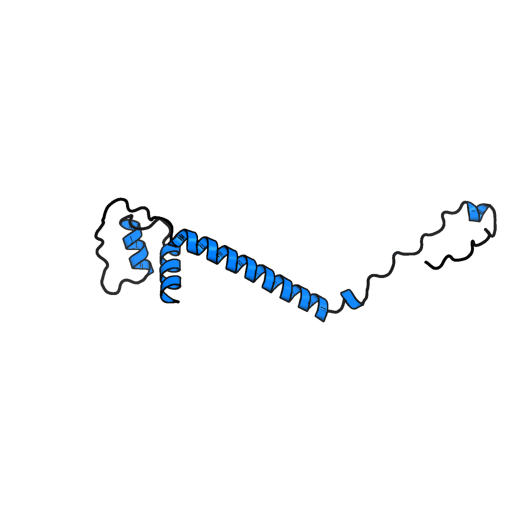18.609 -1.726 14.005 1.00 90.81 92 GLN A N 1
ATOM 689 C CA . GLN A 1 92 ? -19.301 -0.930 12.995 1.00 90.81 92 GLN A CA 1
ATOM 690 C C . GLN A 1 92 ? -20.805 -0.844 13.289 1.00 90.81 92 GLN A C 1
ATOM 692 O O . GLN A 1 92 ? -21.383 0.236 13.194 1.00 90.81 92 GLN A O 1
ATOM 697 N N . ARG A 1 93 ? -21.443 -1.952 13.701 1.00 90.00 93 ARG A N 1
ATOM 698 C CA . ARG A 1 93 ? -22.858 -1.957 14.127 1.00 90.00 93 ARG A CA 1
ATOM 699 C C . ARG A 1 93 ? -23.112 -1.060 15.336 1.00 90.00 93 ARG A C 1
ATOM 701 O O . ARG A 1 93 ? -24.160 -0.430 15.406 1.00 90.00 93 ARG A O 1
ATOM 708 N N . GLU A 1 94 ? -22.157 -0.996 16.256 1.00 89.25 94 GLU A N 1
ATOM 709 C CA . GLU A 1 94 ? -22.222 -0.145 17.450 1.00 89.25 94 GLU A CA 1
ATOM 710 C C . GLU A 1 94 ? -21.769 1.304 17.193 1.00 89.25 94 GLU A C 1
ATOM 712 O O . GLU A 1 94 ? -21.769 2.116 18.115 1.00 89.25 94 GLU A O 1
ATOM 717 N N . GLY A 1 95 ? -21.378 1.646 15.959 1.00 88.62 95 GLY A N 1
ATOM 718 C CA . GLY A 1 95 ? -20.960 3.000 15.581 1.00 88.62 95 GLY A CA 1
ATOM 719 C C . GLY A 1 95 ? -19.612 3.440 16.162 1.00 88.62 95 GLY A C 1
ATOM 720 O O . GLY A 1 95 ? -19.311 4.629 16.167 1.00 88.62 95 GLY A O 1
ATOM 721 N N . VAL A 1 96 ? -18.794 2.503 16.651 1.00 90.69 96 VAL A N 1
ATOM 722 C CA . VAL A 1 96 ? -17.465 2.791 17.220 1.00 90.69 96 VAL A CA 1
ATOM 723 C C . VAL A 1 96 ? -16.439 3.075 16.121 1.00 90.69 96 VAL A C 1
ATOM 725 O O . VAL A 1 96 ? -15.531 3.882 16.312 1.00 90.69 96 VAL A O 1
ATOM 728 N N . ILE A 1 97 ? -16.584 2.421 14.965 1.00 90.19 97 ILE A N 1
ATOM 729 C CA . ILE A 1 97 ? -15.746 2.634 13.780 1.00 90.19 97 ILE A CA 1
ATOM 730 C C . ILE A 1 97 ? -16.597 3.091 12.595 1.00 90.19 97 ILE A C 1
ATOM 732 O O . ILE A 1 97 ? -17.783 2.771 12.509 1.00 90.19 97 ILE A O 1
ATOM 736 N N . ASP A 1 98 ? -15.971 3.804 11.658 1.00 84.25 98 ASP A N 1
ATOM 737 C CA . ASP A 1 98 ? -16.603 4.197 10.398 1.00 84.25 98 ASP A CA 1
ATOM 738 C C . ASP A 1 98 ? -17.083 2.979 9.591 1.00 84.25 98 ASP A C 1
ATOM 740 O O . ASP A 1 98 ? -16.631 1.849 9.790 1.00 84.25 98 ASP A O 1
ATOM 744 N N . ASN A 1 99 ? -17.927 3.227 8.582 1.00 76.69 99 ASN A N 1
ATOM 745 C CA . ASN A 1 99 ? -18.490 2.225 7.662 1.00 76.69 99 ASN A CA 1
ATOM 746 C C . ASN A 1 99 ? -17.451 1.558 6.719 1.00 76.69 99 ASN A C 1
ATOM 748 O O . ASN A 1 99 ? -17.761 1.170 5.592 1.00 76.69 99 ASN A O 1
ATOM 752 N N . ASN A 1 100 ? -16.195 1.444 7.154 1.00 81.31 100 ASN A N 1
ATOM 753 C CA . ASN A 1 100 ? -15.081 0.866 6.424 1.00 81.31 100 ASN A CA 1
ATOM 754 C C . ASN A 1 100 ? -14.358 -0.200 7.264 1.00 81.31 100 ASN A C 1
ATOM 756 O O . ASN A 1 100 ? -13.243 0.011 7.748 1.00 81.31 100 ASN A O 1
ATOM 760 N N . ARG A 1 101 ? -14.960 -1.391 7.363 1.00 82.50 101 ARG A N 1
ATOM 761 C CA . ARG A 1 101 ? -14.353 -2.573 8.007 1.00 82.50 101 ARG A CA 1
ATOM 762 C C . ARG A 1 101 ? -12.923 -2.881 7.541 1.00 82.50 101 ARG A C 1
ATOM 764 O O . ARG A 1 101 ? -12.107 -3.367 8.318 1.00 82.50 101 ARG A O 1
ATOM 771 N N . TRP A 1 102 ? -12.592 -2.584 6.282 1.00 83.94 102 TRP A N 1
ATOM 772 C CA . TRP A 1 102 ? -11.264 -2.847 5.725 1.00 83.94 102 TRP A CA 1
ATOM 773 C C . TRP A 1 102 ? -10.197 -1.917 6.291 1.00 83.94 102 TRP A C 1
ATOM 775 O O . TRP A 1 102 ? -9.060 -2.350 6.461 1.00 83.94 102 TRP A O 1
ATOM 785 N N . ALA A 1 103 ? -10.556 -0.675 6.625 1.00 84.38 103 ALA A N 1
ATOM 786 C CA . ALA A 1 103 ? -9.644 0.236 7.305 1.00 84.38 103 ALA A CA 1
ATOM 787 C C . ALA A 1 103 ? -9.282 -0.295 8.698 1.00 84.38 103 ALA A C 1
ATOM 789 O O . ALA A 1 103 ? -8.104 -0.318 9.043 1.00 84.38 103 ALA A O 1
ATOM 790 N N . PHE A 1 104 ? -10.262 -0.807 9.451 1.00 87.38 104 PHE A N 1
ATOM 791 C CA . PHE A 1 104 ? -10.015 -1.433 10.752 1.00 87.38 104 PHE A CA 1
ATOM 792 C C . PHE A 1 104 ? -9.116 -2.670 10.631 1.00 87.38 104 PHE A C 1
ATOM 794 O O . PHE A 1 104 ? -8.099 -2.766 11.313 1.00 87.38 104 PHE A O 1
ATOM 801 N N . ILE A 1 105 ? -9.437 -3.596 9.721 1.00 87.88 105 ILE A N 1
ATOM 802 C CA . ILE A 1 105 ? -8.634 -4.811 9.510 1.00 87.88 105 ILE A CA 1
ATOM 803 C C . ILE A 1 105 ? -7.209 -4.447 9.077 1.00 87.88 105 ILE A C 1
ATOM 805 O O . ILE A 1 105 ? -6.241 -4.980 9.618 1.00 87.88 105 ILE A O 1
ATOM 809 N N . GLY A 1 106 ? -7.071 -3.511 8.135 1.00 86.75 106 GLY A N 1
ATOM 810 C CA . GLY A 1 106 ? -5.776 -3.008 7.688 1.00 86.75 106 GLY A CA 1
ATOM 811 C C . GLY A 1 106 ? -4.966 -2.394 8.830 1.00 86.75 106 GLY A C 1
ATOM 812 O O . GLY A 1 106 ? -3.779 -2.686 8.952 1.00 86.75 106 GLY A O 1
ATOM 813 N N . ALA A 1 107 ? -5.609 -1.618 9.707 1.00 84.50 107 ALA A N 1
ATOM 814 C CA . ALA A 1 107 ? -4.977 -1.025 10.882 1.00 84.50 107 ALA A CA 1
ATOM 815 C C . ALA A 1 107 ? -4.498 -2.086 11.881 1.00 84.50 107 ALA A C 1
ATOM 817 O O . ALA A 1 107 ? -3.356 -2.032 12.329 1.00 84.50 107 ALA A O 1
ATOM 818 N N . VAL A 1 108 ? -5.330 -3.087 12.189 1.00 87.25 108 VAL A N 1
ATOM 819 C CA . VAL A 1 108 ? -4.962 -4.194 13.088 1.00 87.25 108 VAL A CA 1
ATOM 820 C C . VAL A 1 108 ? -3.778 -4.982 12.529 1.00 87.25 108 VAL A C 1
ATOM 822 O O . VAL A 1 108 ? -2.846 -5.297 13.266 1.00 87.25 108 VAL A O 1
ATOM 825 N N . LEU A 1 109 ? -3.778 -5.276 11.227 1.00 87.50 109 LEU A N 1
ATOM 826 C CA . LEU A 1 109 ? -2.664 -5.965 10.574 1.00 87.50 109 LEU A CA 1
ATOM 827 C C . LEU A 1 109 ? -1.384 -5.123 10.589 1.00 87.50 109 LEU A C 1
ATOM 829 O O . LEU A 1 109 ? -0.319 -5.655 10.896 1.00 87.50 109 LEU A O 1
ATOM 833 N N . ALA A 1 110 ? -1.486 -3.821 10.311 1.00 83.25 110 ALA A N 1
ATOM 834 C CA . ALA A 1 110 ? -0.353 -2.902 10.355 1.00 83.25 110 ALA A CA 1
ATOM 835 C C . ALA A 1 110 ? 0.240 -2.787 11.768 1.00 83.25 110 ALA A C 1
ATOM 837 O O . ALA A 1 110 ? 1.457 -2.828 11.927 1.00 83.25 110 ALA A O 1
ATOM 838 N N . LEU A 1 111 ? -0.609 -2.696 12.796 1.00 82.38 111 LEU A N 1
ATOM 839 C CA . LEU A 1 111 ? -0.184 -2.624 14.195 1.00 82.38 111 LEU A CA 1
ATOM 840 C C . LEU A 1 111 ? 0.401 -3.945 14.700 1.00 82.38 111 LEU A C 1
ATOM 842 O O . LEU A 1 111 ? 1.345 -3.920 15.478 1.00 82.38 111 LEU A O 1
ATOM 846 N N . LYS A 1 112 ? -0.119 -5.090 14.245 1.00 84.62 112 LYS A N 1
ATOM 847 C CA . LYS A 1 112 ? 0.422 -6.415 14.586 1.00 84.62 112 LYS A CA 1
ATOM 848 C C . LYS A 1 112 ? 1.785 -6.685 13.941 1.00 84.62 112 LYS A C 1
ATOM 850 O O . LYS A 1 112 ? 2.547 -7.496 14.453 1.00 84.62 112 LYS A O 1
ATOM 855 N N . ALA A 1 113 ? 2.061 -6.073 12.791 1.00 73.69 113 ALA A N 1
ATOM 856 C CA . ALA A 1 113 ? 3.333 -6.223 12.089 1.00 73.69 113 ALA A CA 1
ATOM 857 C C . ALA A 1 113 ? 4.480 -5.402 12.713 1.00 73.69 113 ALA A C 1
ATOM 859 O O . ALA A 1 113 ? 5.625 -5.568 12.290 1.00 73.69 113 ALA A O 1
ATOM 860 N N . ARG A 1 114 ? 4.172 -4.517 13.672 1.00 58.88 114 ARG A N 1
ATOM 861 C CA . ARG A 1 114 ? 5.140 -3.755 14.466 1.00 58.88 114 ARG A CA 1
ATOM 862 C C . ARG A 1 114 ? 5.597 -4.555 15.682 1.00 58.88 114 ARG A C 1
ATOM 864 O O . ARG A 1 114 ? 6.799 -4.440 16.002 1.00 58.88 114 ARG A O 1
#

Secondary structure (DSSP, 8-state):
---PPP---SSTTTTSSPP-PPPPPPPPSGGG-HHHHHHHHHHHHHHHHHHHHHHHHHHHHHHHHSPPS--S-------TT--HHHHHHHHHHTTSS-S-HHHHHHHHHHHHT-